Protein AF-A0ABD5JP19-F1 (afdb_monomer_lite)

Foldseek 3Di:
DQLVVQVVVLCVVQFQFKWKKKWQAAPVCLVVLLVVVPPLQPQKDFQEGQARGITMIMGGPRSLVVSQVVSVVVVIHMGIDPGRGGWLGPSLVVRLVVQLVSQPPDQWDFDPDWDQAQLVLETDGRSPCGSVVSSSSRHHHRNNHSVVVRCVVVPDDDDDDDD

Sequence (163 aa):
ARIVALRAHALRRLAGHGAMASLTINHHQAKEFLTDLGQPAEEVGIAAVNGPGSVVVTGPPKQIAHAVAACEQTGHRARLIDVDYASHSAQVDQIAQELREVLSGIEPVQAEVAFYSTVTGTRMDTSGLDTDYWVTNLREQVRFADALQALLADGHRVFIETS

Secondary structure (DSSP, 8-state):
-HHHHHHHHHHTTTTTS-EEEEESS-HHHHHHHHHHH-GGGTT-EEEEEEETTEEEEEE-HHHHHHHHHHHHHTT--EEE-S-SS--SSGGGHHHHHHHHHHTTT------SS-EEETTTTEEE-GGG-SHHHHHHHHHS-B-HHHHHHHHHHTT--------

Radius of gyration: 16.81 Å; chains: 1; bounding box: 45×28×43 Å

Structure (mmCIF, N/CA/C/O backbone):
data_AF-A0ABD5JP19-F1
#
_entry.id   AF-A0ABD5JP19-F1
#
loop_
_atom_site.group_PDB
_atom_site.id
_atom_site.type_symbol
_atom_site.label_atom_id
_atom_site.label_alt_id
_atom_site.label_comp_id
_atom_site.label_asym_id
_atom_site.label_entity_id
_atom_site.label_seq_id
_atom_site.pdbx_PDB_ins_code
_atom_site.Cartn_x
_atom_site.Cartn_y
_atom_site.Cartn_z
_atom_site.occupancy
_atom_site.B_iso_or_equiv
_atom_site.auth_seq_id
_atom_site.auth_comp_id
_atom_site.auth_asym_id
_atom_site.auth_atom_id
_atom_site.pdbx_PDB_model_num
ATOM 1 N N . ALA A 1 1 ? 13.110 -14.206 -7.586 1.00 84.31 1 ALA A N 1
ATOM 2 C CA . ALA A 1 1 ? 13.077 -14.646 -6.170 1.00 84.31 1 ALA A CA 1
ATOM 3 C C . ALA A 1 1 ? 13.798 -13.697 -5.196 1.00 84.31 1 ALA A C 1
ATOM 5 O O . ALA A 1 1 ? 13.309 -13.540 -4.086 1.00 84.31 1 ALA A O 1
ATOM 6 N N . ARG A 1 2 ? 14.917 -13.044 -5.568 1.00 94.25 2 ARG A N 1
ATOM 7 C CA . ARG A 1 2 ? 15.705 -12.186 -4.651 1.00 94.25 2 ARG A CA 1
ATOM 8 C C . ARG A 1 2 ? 14.886 -11.094 -3.943 1.00 94.25 2 ARG A C 1
ATOM 10 O O . ARG A 1 2 ? 14.894 -11.051 -2.720 1.00 94.25 2 ARG A O 1
ATOM 17 N N . ILE A 1 3 ? 14.143 -10.276 -4.699 1.00 96.69 3 ILE A N 1
ATOM 18 C CA . ILE A 1 3 ? 13.336 -9.164 -4.155 1.00 96.69 3 ILE A CA 1
ATOM 19 C C . ILE A 1 3 ? 12.345 -9.654 -3.096 1.00 96.69 3 ILE A C 1
ATOM 21 O O . ILE A 1 3 ? 12.361 -9.170 -1.970 1.00 96.69 3 ILE A O 1
ATOM 25 N N . VAL A 1 4 ? 11.513 -10.645 -3.437 1.00 96.88 4 VAL A N 1
ATOM 26 C CA . VAL A 1 4 ? 10.488 -11.165 -2.518 1.00 96.88 4 VAL A CA 1
ATOM 27 C C . VAL A 1 4 ? 11.100 -11.772 -1.253 1.00 96.88 4 VAL A C 1
ATOM 29 O O . VAL A 1 4 ? 10.613 -11.501 -0.159 1.00 96.88 4 VAL A O 1
ATOM 32 N N . ALA A 1 5 ? 12.198 -12.525 -1.375 1.00 97.38 5 ALA A N 1
ATOM 33 C CA . ALA A 1 5 ? 12.849 -13.160 -0.231 1.00 97.38 5 ALA A CA 1
ATOM 34 C C . ALA A 1 5 ? 13.466 -12.132 0.732 1.00 97.38 5 ALA A C 1
ATOM 36 O O . ALA A 1 5 ? 13.240 -12.207 1.940 1.00 97.38 5 ALA A O 1
ATOM 37 N N . LEU A 1 6 ? 14.209 -11.154 0.205 1.00 97.25 6 LEU A N 1
ATOM 38 C CA . LEU A 1 6 ? 14.868 -10.133 1.023 1.00 97.25 6 LEU A CA 1
ATOM 39 C C . LEU A 1 6 ? 13.864 -9.146 1.628 1.00 97.25 6 LEU A C 1
ATOM 41 O O . LEU A 1 6 ? 13.987 -8.798 2.800 1.00 97.25 6 LEU A O 1
ATOM 45 N N . ARG A 1 7 ? 12.814 -8.778 0.882 1.00 96.75 7 ARG A N 1
ATOM 46 C CA . ARG A 1 7 ? 11.697 -7.979 1.406 1.00 96.75 7 ARG A CA 1
ATOM 47 C C . ARG A 1 7 ? 11.008 -8.679 2.576 1.00 96.75 7 ARG A C 1
ATOM 49 O O . ARG A 1 7 ? 10.806 -8.064 3.617 1.00 96.75 7 ARG A O 1
ATOM 56 N N . ALA A 1 8 ? 10.664 -9.959 2.420 1.00 95.06 8 ALA A N 1
ATOM 57 C CA . ALA A 1 8 ? 10.030 -10.735 3.483 1.00 95.06 8 ALA A CA 1
ATOM 58 C C . ALA A 1 8 ? 10.937 -10.884 4.715 1.00 95.06 8 ALA A C 1
ATOM 60 O O . ALA A 1 8 ? 10.446 -10.893 5.840 1.00 95.06 8 ALA A O 1
ATOM 61 N N . HIS A 1 9 ? 12.255 -10.982 4.517 1.00 96.56 9 HIS A N 1
ATOM 62 C CA . HIS A 1 9 ? 13.215 -11.016 5.616 1.00 96.56 9 HIS A CA 1
ATOM 63 C C . HIS A 1 9 ? 13.246 -9.694 6.395 1.00 96.56 9 HIS A C 1
ATOM 65 O O . HIS A 1 9 ? 13.053 -9.716 7.609 1.00 96.56 9 HIS A O 1
ATOM 71 N N . ALA A 1 10 ? 13.402 -8.558 5.707 1.00 95.69 10 ALA A N 1
ATOM 72 C CA . ALA A 1 10 ? 13.450 -7.235 6.335 1.00 95.69 10 ALA A CA 1
ATOM 73 C C . ALA A 1 10 ? 12.149 -6.895 7.088 1.00 95.69 10 ALA A C 1
ATOM 75 O O . ALA A 1 10 ? 12.187 -6.351 8.192 1.00 95.69 10 ALA A O 1
ATOM 76 N N . LEU A 1 11 ? 10.989 -7.290 6.543 1.00 95.75 11 LEU A N 1
ATOM 77 C CA . LEU A 1 11 ? 9.679 -7.092 7.179 1.00 95.75 11 LEU A CA 1
ATOM 78 C C . LEU A 1 11 ? 9.567 -7.721 8.573 1.00 95.75 11 LEU A C 1
ATOM 80 O O . LEU A 1 11 ? 8.816 -7.213 9.402 1.00 95.75 11 LEU A O 1
ATOM 84 N N . ARG A 1 12 ? 10.349 -8.765 8.883 1.00 95.12 12 ARG A N 1
ATOM 85 C CA . ARG A 1 12 ? 10.360 -9.380 10.222 1.00 95.12 12 ARG A CA 1
ATOM 86 C C . ARG A 1 12 ? 10.761 -8.404 11.324 1.00 95.12 12 ARG A C 1
ATOM 88 O O . ARG A 1 12 ? 10.385 -8.615 12.468 1.00 95.12 12 ARG A O 1
ATOM 95 N N . ARG A 1 13 ? 11.497 -7.335 11.003 1.00 95.88 13 ARG A N 1
ATOM 96 C CA . ARG A 1 13 ? 11.841 -6.283 11.973 1.00 95.88 13 ARG A CA 1
ATOM 97 C C . ARG A 1 13 ? 10.636 -5.454 12.412 1.00 95.88 13 ARG A C 1
ATOM 99 O O . ARG A 1 13 ? 10.690 -4.847 13.474 1.00 95.88 13 ARG A O 1
ATOM 106 N N . LEU A 1 14 ? 9.581 -5.421 11.599 1.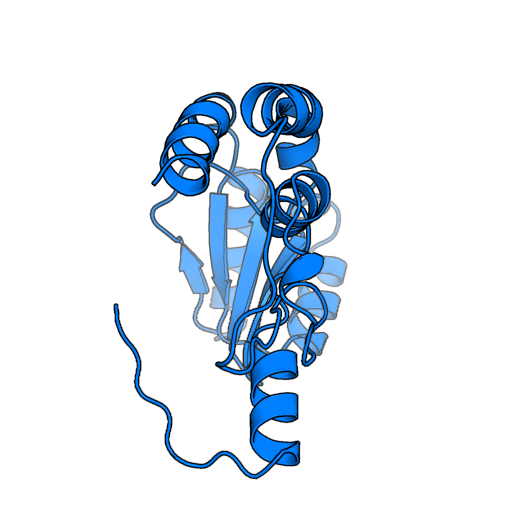00 95.56 14 LEU A N 1
ATOM 107 C CA . LEU A 1 14 ? 8.346 -4.686 11.878 1.00 95.56 14 LEU A CA 1
ATOM 108 C C . LEU A 1 14 ? 7.278 -5.563 12.548 1.00 95.56 14 LEU A C 1
ATOM 110 O O . LEU A 1 14 ? 6.279 -5.040 13.041 1.00 95.56 14 LEU A O 1
ATOM 114 N N . ALA A 1 15 ? 7.489 -6.882 12.571 1.00 94.56 15 ALA A N 1
ATOM 115 C CA . ALA A 1 15 ? 6.566 -7.859 13.134 1.00 94.56 15 ALA A CA 1
ATOM 116 C C . ALA A 1 15 ? 6.201 -7.522 14.589 1.00 94.56 15 ALA A C 1
ATOM 118 O O . ALA A 1 15 ? 7.053 -7.125 15.388 1.00 94.56 15 ALA A O 1
ATOM 119 N N . GLY A 1 16 ? 4.921 -7.654 14.921 1.00 94.38 16 GLY A N 1
ATOM 120 C CA . GLY A 1 16 ? 4.330 -7.332 16.218 1.00 94.38 16 GLY A CA 1
ATOM 121 C C . GLY A 1 16 ? 4.058 -5.846 16.473 1.00 94.38 16 GLY A C 1
ATOM 122 O O . GLY A 1 16 ? 3.452 -5.520 17.493 1.00 94.38 16 GLY A O 1
ATOM 123 N N . HIS A 1 17 ? 4.468 -4.940 15.580 1.00 96.06 17 HIS A N 1
ATOM 124 C CA . HIS A 1 17 ? 4.366 -3.493 15.809 1.00 96.06 17 HIS A CA 1
ATOM 125 C C . HIS A 1 17 ? 3.316 -2.808 14.931 1.00 96.06 17 HIS A C 1
ATOM 127 O O . HIS A 1 17 ? 3.098 -1.605 15.072 1.00 96.06 17 HIS A O 1
ATOM 133 N N . GLY A 1 18 ? 2.675 -3.526 14.010 1.00 97.62 18 GLY A N 1
ATOM 134 C CA . GLY A 1 18 ? 1.692 -2.964 13.089 1.00 97.62 18 GLY A CA 1
ATOM 135 C C . GLY A 1 18 ? 0.505 -3.891 12.870 1.00 97.62 18 GLY A C 1
ATOM 136 O O . GLY A 1 18 ? 0.539 -5.067 13.220 1.00 97.62 18 GLY A O 1
ATOM 137 N N . ALA A 1 19 ? -0.562 -3.344 12.308 1.00 98.44 19 ALA A N 1
ATOM 138 C CA . ALA A 1 19 ? -1.716 -4.109 11.867 1.00 98.44 19 ALA A CA 1
ATOM 139 C C . ALA A 1 19 ? -2.305 -3.487 10.602 1.00 98.44 19 ALA A C 1
ATOM 141 O O . ALA A 1 19 ? -2.067 -2.317 10.285 1.00 98.44 19 ALA A O 1
ATOM 142 N N . MET A 1 20 ? -3.120 -4.272 9.902 1.00 98.69 20 MET A N 1
ATOM 143 C CA . MET A 1 20 ? -3.865 -3.816 8.736 1.00 98.69 20 MET A CA 1
ATOM 144 C C . MET A 1 20 ? -5.304 -4.325 8.792 1.00 98.69 20 MET A C 1
ATOM 146 O O . MET A 1 20 ? -5.576 -5.405 9.323 1.00 98.69 20 MET A O 1
ATOM 150 N N . ALA A 1 21 ? -6.237 -3.564 8.225 1.00 98.75 21 ALA A N 1
ATOM 151 C CA . ALA A 1 21 ? -7.639 -3.960 8.140 1.00 98.75 21 ALA A CA 1
ATOM 152 C C . ALA A 1 21 ? -8.263 -3.558 6.805 1.00 98.75 21 ALA A C 1
ATOM 154 O O . ALA A 1 21 ? -7.991 -2.482 6.283 1.00 98.75 21 ALA A O 1
ATOM 155 N N . SER A 1 22 ? -9.136 -4.403 6.266 1.00 98.56 22 SER A N 1
ATOM 156 C CA . SER A 1 22 ? -9.990 -4.061 5.130 1.00 98.56 22 SER A CA 1
ATOM 157 C C . SER A 1 22 ? -11.279 -3.410 5.625 1.00 98.56 22 SER A C 1
ATOM 159 O O . SER A 1 22 ? -11.923 -3.950 6.526 1.00 98.56 22 SER A O 1
ATOM 161 N N . LEU A 1 23 ? -11.663 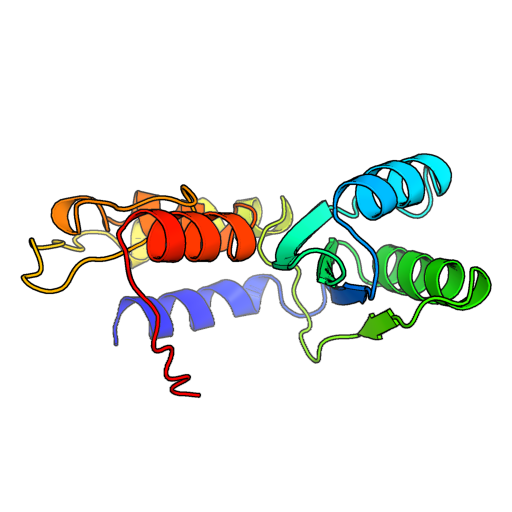-2.281 5.023 1.00 98.56 23 LEU A N 1
ATOM 162 C CA . LEU A 1 23 ? -12.918 -1.576 5.288 1.00 98.56 23 LEU A CA 1
ATOM 163 C C . LEU A 1 23 ? -13.771 -1.530 4.014 1.00 98.56 23 LEU A C 1
ATOM 165 O O . LEU A 1 23 ? -13.276 -1.210 2.929 1.00 98.56 23 LEU A O 1
ATOM 169 N N . THR A 1 24 ? -15.066 -1.814 4.154 1.00 98.06 24 THR A N 1
ATOM 170 C CA . THR A 1 24 ? -16.040 -1.791 3.047 1.00 98.06 24 THR A CA 1
ATOM 171 C C . THR A 1 24 ? -16.671 -0.403 2.916 1.00 98.06 24 THR A C 1
ATOM 173 O O . THR A 1 24 ? -17.868 -0.213 3.145 1.00 98.06 24 THR A O 1
ATOM 176 N N . ILE A 1 25 ? -15.825 0.576 2.601 1.00 97.75 25 ILE A N 1
ATOM 177 C CA . ILE A 1 25 ? -16.165 1.984 2.365 1.00 97.75 25 ILE A CA 1
ATOM 178 C C . ILE A 1 25 ? -15.316 2.524 1.214 1.00 97.75 25 ILE A C 1
ATOM 180 O O . ILE A 1 25 ? -14.296 1.935 0.846 1.00 97.75 25 ILE A O 1
ATOM 184 N N . ASN A 1 26 ? -15.737 3.639 0.619 1.00 96.88 26 ASN A N 1
ATOM 185 C CA . ASN A 1 26 ? -14.970 4.270 -0.452 1.00 96.88 26 ASN A CA 1
ATOM 186 C C . ASN A 1 26 ? -13.784 5.097 0.088 1.00 96.88 26 ASN A C 1
ATOM 188 O O . ASN A 1 26 ? -13.709 5.406 1.275 1.00 96.88 26 ASN A O 1
ATOM 192 N N . HIS A 1 27 ? -12.852 5.477 -0.792 1.00 97.00 27 HIS A N 1
ATOM 193 C CA . HIS A 1 27 ? -11.641 6.224 -0.420 1.00 97.00 27 HIS A CA 1
ATOM 194 C C . HIS A 1 27 ? -11.930 7.591 0.230 1.00 97.00 27 HIS A C 1
ATOM 196 O O . HIS A 1 27 ? -11.244 7.967 1.178 1.00 97.00 27 HIS A O 1
ATOM 202 N N . HIS A 1 28 ? -12.932 8.330 -0.251 1.00 97.06 28 HIS A N 1
ATOM 203 C CA . HIS A 1 28 ? -13.300 9.627 0.323 1.00 97.06 28 HIS A CA 1
ATOM 204 C C . HIS A 1 28 ? -13.872 9.462 1.730 1.00 97.06 28 HIS A C 1
ATOM 206 O O . HIS A 1 28 ? -13.364 10.061 2.673 1.00 97.06 28 HIS A O 1
ATOM 212 N N . GLN A 1 29 ? -14.843 8.558 1.874 1.00 96.88 29 GLN A N 1
ATOM 213 C CA . GLN A 1 29 ? -15.434 8.196 3.159 1.00 96.88 29 GLN A CA 1
ATOM 214 C C . GLN A 1 29 ? -14.374 7.730 4.153 1.00 96.88 29 GLN A C 1
ATOM 216 O O . GLN A 1 29 ? -14.423 8.121 5.306 1.00 96.88 29 GLN A O 1
ATOM 221 N N . ALA A 1 30 ? -13.393 6.932 3.718 1.00 97.56 30 ALA A N 1
ATOM 222 C CA . ALA A 1 30 ? -12.305 6.488 4.582 1.00 97.56 30 ALA A CA 1
ATOM 223 C C . ALA A 1 30 ? -11.453 7.655 5.101 1.00 97.56 30 ALA A C 1
ATOM 225 O O . ALA A 1 30 ? -11.077 7.655 6.267 1.00 97.56 30 ALA A O 1
ATOM 226 N N . LYS A 1 31 ? -11.163 8.659 4.265 1.00 97.31 31 LYS A N 1
ATOM 227 C CA . LYS A 1 31 ? -10.415 9.852 4.691 1.00 97.31 31 LYS A CA 1
ATOM 228 C C . LYS A 1 31 ? -11.186 10.679 5.713 1.00 97.31 31 LYS A C 1
ATOM 230 O O . LYS A 1 31 ? -10.609 11.067 6.725 1.00 97.31 31 LYS A O 1
ATOM 235 N N . GLU A 1 32 ? -12.464 10.935 5.449 1.00 97.38 32 GLU A N 1
ATOM 236 C CA . GLU A 1 32 ? -13.342 11.663 6.374 1.00 97.38 32 GLU A CA 1
ATOM 237 C C . GLU A 1 32 ? -13.471 10.904 7.693 1.00 97.38 32 GLU A C 1
ATOM 239 O O . GLU A 1 32 ? -13.154 11.441 8.745 1.00 97.38 32 GLU A O 1
ATOM 244 N N . PHE A 1 33 ? -13.785 9.612 7.618 1.00 96.69 33 PHE A N 1
ATOM 245 C CA . PHE A 1 33 ? -13.901 8.724 8.767 1.00 96.69 33 PHE A CA 1
ATOM 246 C C . PHE A 1 33 ? -12.647 8.728 9.651 1.00 96.69 33 PHE A C 1
ATOM 248 O O . PHE A 1 33 ? -12.752 8.918 10.858 1.00 96.69 33 PHE A O 1
ATOM 255 N N . LEU A 1 34 ? -11.453 8.554 9.070 1.00 97.06 34 LEU A N 1
ATOM 256 C CA . LEU A 1 34 ? -10.201 8.578 9.837 1.00 97.06 34 LEU A CA 1
ATOM 257 C C . LEU A 1 34 ? -9.924 9.958 10.450 1.00 97.06 34 LEU A C 1
ATOM 259 O O . LEU A 1 34 ? -9.397 10.037 11.557 1.00 97.06 34 LEU A O 1
ATOM 263 N N . THR A 1 35 ? -10.313 11.036 9.765 1.00 96.75 35 THR A N 1
ATOM 264 C CA . THR A 1 35 ? -10.207 12.401 10.304 1.00 96.75 35 THR A CA 1
ATOM 265 C C . THR A 1 35 ? -11.140 12.592 11.502 1.00 96.75 35 THR A C 1
ATOM 267 O O . THR A 1 35 ? -10.715 13.120 12.528 1.00 96.75 35 THR A O 1
ATOM 270 N N . ASP A 1 36 ? -12.380 12.112 11.401 1.00 96.94 36 ASP A N 1
ATOM 271 C CA . ASP A 1 36 ? -13.407 12.221 12.442 1.00 96.94 36 ASP A CA 1
ATOM 272 C C . ASP A 1 36 ? -13.073 11.402 13.696 1.00 96.94 36 ASP A C 1
ATOM 274 O O . ASP A 1 36 ? -13.418 11.803 14.810 1.00 96.94 36 ASP A O 1
ATOM 278 N N . LEU A 1 37 ? -12.364 10.277 13.544 1.00 96.19 37 LEU A N 1
ATOM 279 C CA . LEU A 1 37 ? -11.856 9.505 14.682 1.00 96.19 37 LEU A CA 1
ATOM 280 C C . LEU A 1 37 ? -10.814 10.276 15.501 1.00 96.19 37 LEU A C 1
ATOM 282 O O . LEU A 1 37 ? -10.684 10.024 16.697 1.00 96.19 37 LEU A O 1
ATOM 286 N N . GLY A 1 38 ? -10.086 11.210 14.886 1.00 95.19 38 GLY A N 1
ATOM 287 C CA . GLY A 1 38 ? -9.098 12.052 15.554 1.00 95.19 38 GLY A CA 1
ATOM 288 C C . GLY A 1 38 ? -7.928 11.266 16.159 1.00 95.19 38 GLY A C 1
ATOM 289 O O . GLY A 1 38 ? -7.424 10.312 15.575 1.00 95.19 38 GLY A O 1
ATOM 290 N N . GLN A 1 39 ? -7.485 11.686 17.349 1.00 94.62 39 GLN A N 1
ATOM 291 C CA . GLN A 1 39 ? -6.311 11.142 18.057 1.00 94.62 39 GLN A CA 1
ATOM 292 C C . GLN A 1 39 ? -6.278 9.596 18.159 1.00 94.62 39 GLN A C 1
ATOM 294 O O . GLN A 1 39 ? -5.230 9.011 17.901 1.00 94.62 39 GLN A O 1
ATOM 299 N N . PRO A 1 40 ? -7.391 8.894 18.462 1.00 93.75 40 PRO A N 1
ATOM 300 C CA . PRO A 1 40 ? -7.456 7.429 18.420 1.00 93.75 40 PRO A CA 1
ATOM 301 C C . PRO A 1 40 ? -7.041 6.737 17.109 1.00 93.75 40 PRO A C 1
ATOM 303 O O . PRO A 1 40 ? -6.803 5.528 17.137 1.00 93.75 40 PRO A O 1
ATOM 306 N N . ALA A 1 41 ? -6.988 7.454 15.983 1.00 93.62 41 ALA A N 1
ATOM 307 C CA . ALA A 1 41 ? -6.612 6.933 14.668 1.00 93.62 41 ALA A CA 1
ATOM 308 C C . ALA A 1 41 ? -5.582 7.818 13.935 1.00 93.62 41 ALA A C 1
ATOM 310 O O . ALA A 1 41 ? -5.456 7.731 12.715 1.00 93.62 41 ALA A O 1
ATOM 311 N N . GLU A 1 42 ? -4.842 8.666 14.656 1.00 94.94 42 GLU A N 1
ATOM 312 C CA . GLU A 1 42 ? -3.942 9.665 14.060 1.00 94.94 42 GLU A CA 1
ATOM 313 C C . GLU A 1 42 ? -2.803 9.073 13.210 1.00 94.94 42 GLU A C 1
ATOM 315 O O . GLU A 1 42 ? -2.341 9.706 12.263 1.00 94.94 42 GLU A O 1
ATOM 320 N N . GLU A 1 43 ? -2.360 7.854 13.526 1.00 95.88 43 GLU A N 1
ATOM 321 C CA . GLU A 1 43 ? -1.301 7.138 12.805 1.00 95.88 43 GLU A CA 1
ATOM 322 C C . GLU A 1 43 ? -1.865 6.141 11.780 1.00 95.88 43 GLU A C 1
ATOM 324 O O . GLU A 1 43 ? -1.112 5.397 11.146 1.00 95.88 43 GLU A O 1
ATOM 329 N N . VAL A 1 44 ? -3.191 6.085 11.616 1.00 98.06 44 VAL A N 1
ATOM 330 C CA . VAL A 1 44 ? -3.833 5.191 10.653 1.00 98.06 44 VAL A CA 1
ATOM 331 C C . VAL A 1 44 ? -3.802 5.824 9.265 1.00 98.06 44 VAL A C 1
ATOM 333 O O . VAL A 1 44 ? -4.411 6.858 9.002 1.00 98.06 44 VAL A O 1
ATOM 336 N N . GLY A 1 45 ? -3.111 5.159 8.344 1.00 97.94 45 GLY A N 1
ATOM 337 C CA . GLY A 1 45 ? -3.073 5.509 6.929 1.00 97.94 45 GLY A CA 1
ATOM 338 C C . GLY A 1 45 ? -3.936 4.585 6.073 1.00 97.94 45 GLY A C 1
ATOM 339 O O . GLY A 1 45 ? -4.324 3.491 6.487 1.00 97.94 45 GLY A O 1
ATOM 340 N N . ILE A 1 46 ? -4.194 4.996 4.831 1.00 98.50 46 ILE A N 1
ATOM 341 C CA . ILE A 1 46 ? -4.816 4.139 3.814 1.00 98.50 46 ILE A CA 1
ATOM 342 C C . ILE A 1 46 ? -3.707 3.442 3.023 1.00 98.50 46 ILE A C 1
ATOM 344 O O . ILE A 1 46 ? -3.046 4.064 2.191 1.00 98.50 46 ILE A O 1
ATOM 348 N N . ALA A 1 47 ? -3.549 2.142 3.258 1.00 98.62 47 ALA A N 1
ATOM 349 C CA . ALA A 1 47 ? -2.563 1.284 2.612 1.00 98.62 47 ALA A CA 1
ATOM 350 C C . ALA A 1 47 ? -2.893 0.977 1.154 1.00 98.62 47 ALA A C 1
ATOM 352 O O . ALA A 1 47 ? -1.994 0.870 0.326 1.00 98.62 47 ALA A O 1
ATOM 353 N N . ALA A 1 48 ? -4.175 0.788 0.841 1.00 98.69 48 ALA A N 1
ATOM 354 C CA . ALA A 1 48 ? -4.613 0.401 -0.492 1.00 98.69 48 ALA A CA 1
ATOM 355 C C . ALA A 1 48 ? -6.017 0.917 -0.798 1.00 98.69 48 ALA A C 1
ATOM 357 O O . ALA A 1 48 ? -6.903 0.894 0.060 1.00 98.69 48 ALA A O 1
ATOM 358 N N . VAL A 1 49 ? -6.228 1.310 -2.052 1.00 98.38 49 VAL A N 1
ATOM 359 C CA . VAL A 1 49 ? -7.551 1.572 -2.624 1.00 98.38 49 VAL A CA 1
ATOM 360 C C . VAL A 1 49 ? -7.804 0.509 -3.690 1.00 98.38 49 VAL A C 1
ATOM 362 O O . VAL A 1 49 ? -7.319 0.611 -4.817 1.00 98.38 49 VAL A O 1
ATOM 365 N N . ASN A 1 50 ? -8.545 -0.536 -3.314 1.00 97.38 50 ASN A N 1
ATOM 366 C CA . ASN A 1 50 ? -8.792 -1.708 -4.164 1.00 97.38 50 ASN A CA 1
ATOM 367 C C . ASN A 1 50 ? -10.011 -1.528 -5.076 1.00 97.38 50 ASN A C 1
ATOM 369 O O . ASN A 1 50 ? -10.159 -2.232 -6.070 1.00 97.38 50 ASN A O 1
ATOM 373 N N . GLY A 1 51 ? -10.893 -0.584 -4.758 1.00 94.69 51 GLY A N 1
ATOM 374 C CA . GLY A 1 51 ? -12.065 -0.302 -5.574 1.00 94.69 51 GLY A CA 1
ATOM 375 C C . GLY A 1 51 ? -12.970 0.763 -4.961 1.00 94.69 51 GLY A C 1
ATOM 376 O O . GLY A 1 51 ? -12.666 1.301 -3.895 1.00 94.69 51 GLY A O 1
ATOM 377 N N . PRO A 1 52 ? -14.118 1.047 -5.601 1.00 93.62 52 PRO A N 1
ATOM 378 C CA . PRO A 1 52 ? -15.026 2.119 -5.195 1.00 93.62 52 PRO A CA 1
ATOM 379 C C . PRO A 1 52 ? -15.678 1.915 -3.821 1.00 93.62 52 PRO A C 1
ATOM 381 O O . PRO A 1 52 ? -16.255 2.855 -3.300 1.00 93.62 52 PRO A O 1
ATOM 384 N N . GLY A 1 53 ? -15.597 0.724 -3.224 1.00 96.31 53 GLY A N 1
ATOM 385 C CA . GLY A 1 53 ? -16.125 0.435 -1.886 1.00 96.31 53 GLY A CA 1
ATOM 386 C C . GLY A 1 53 ? -15.202 -0.451 -1.055 1.00 96.31 53 GLY A C 1
ATOM 387 O O . GLY A 1 53 ? -15.683 -1.176 -0.191 1.00 96.31 53 GLY A O 1
ATOM 388 N N . SER A 1 54 ? -13.903 -0.468 -1.368 1.00 97.50 54 SER A N 1
ATOM 389 C CA . SER A 1 54 ? -12.934 -1.324 -0.685 1.00 97.50 54 SER A CA 1
ATOM 390 C C . SER A 1 54 ? -11.606 -0.606 -0.508 1.00 97.50 54 SER A C 1
ATOM 392 O O . SER A 1 54 ? -10.872 -0.384 -1.477 1.00 97.50 54 SER A O 1
ATOM 394 N N . VAL A 1 55 ? -11.255 -0.347 0.747 1.00 98.62 55 VAL A N 1
ATOM 395 C CA . VAL A 1 55 ? -9.944 0.172 1.144 1.00 98.62 55 VAL A CA 1
ATOM 396 C C . VAL A 1 55 ? -9.277 -0.758 2.152 1.00 98.62 55 VAL A C 1
ATOM 398 O O . VAL A 1 55 ? -9.935 -1.568 2.809 1.00 98.62 55 VAL A O 1
ATOM 401 N N . VAL A 1 56 ? -7.961 -0.631 2.279 1.00 98.75 56 VAL A N 1
ATOM 402 C CA . VAL A 1 56 ? -7.189 -1.217 3.376 1.00 98.75 56 VAL A CA 1
ATOM 403 C C . VAL A 1 56 ? -6.555 -0.086 4.167 1.00 98.75 56 VAL A C 1
ATOM 405 O O . VAL A 1 56 ? -5.942 0.804 3.580 1.00 98.75 56 VAL A O 1
ATOM 408 N N . VAL A 1 57 ? -6.687 -0.132 5.488 1.00 98.75 57 VAL A N 1
ATOM 409 C CA . VAL A 1 57 ? -6.016 0.766 6.431 1.00 98.75 57 VAL A CA 1
ATOM 410 C C . VAL A 1 57 ? -4.841 0.061 7.106 1.00 98.75 57 VAL A C 1
ATOM 412 O O . VAL A 1 57 ? -4.833 -1.165 7.218 1.00 98.75 57 VAL A O 1
ATOM 415 N N . THR A 1 58 ? -3.842 0.830 7.528 1.00 98.75 58 THR A N 1
ATOM 416 C CA . THR A 1 58 ? -2.568 0.357 8.095 1.00 98.75 58 THR A CA 1
ATOM 417 C C . THR A 1 58 ? -2.098 1.303 9.194 1.00 98.75 58 THR A C 1
ATOM 419 O O . THR A 1 58 ? -2.326 2.508 9.097 1.00 98.75 58 THR A O 1
ATOM 422 N N . GLY A 1 59 ? -1.493 0.776 10.256 1.00 98.31 59 GLY A N 1
ATOM 423 C CA . GLY A 1 59 ? -1.028 1.587 11.382 1.00 98.31 59 GLY A CA 1
ATOM 424 C C . GLY A 1 59 ? -0.806 0.778 12.662 1.00 98.31 59 GLY A C 1
ATOM 425 O O . GLY A 1 59 ? -0.739 -0.456 12.614 1.00 98.31 59 GLY A O 1
ATOM 426 N N . PRO A 1 60 ? -0.699 1.448 13.824 1.00 97.69 60 PRO A N 1
ATOM 427 C CA . PRO A 1 60 ? -0.513 0.781 15.108 1.00 97.69 60 PRO A CA 1
ATOM 428 C C . PRO A 1 60 ? -1.687 -0.151 15.460 1.00 97.69 60 PRO A C 1
ATOM 430 O O . PRO A 1 60 ? -2.846 0.231 15.267 1.00 97.69 60 PRO A O 1
ATOM 433 N N . PRO A 1 61 ? -1.442 -1.331 16.070 1.00 97.81 61 PRO A N 1
ATOM 434 C CA . PRO A 1 61 ? -2.486 -2.332 16.313 1.00 97.81 61 PRO A CA 1
ATOM 435 C C . PRO A 1 61 ? -3.710 -1.812 17.074 1.00 97.81 61 PRO A C 1
ATOM 437 O O . PRO A 1 61 ? -4.846 -2.118 16.716 1.00 97.81 61 PRO A O 1
ATOM 440 N N . LYS A 1 62 ? -3.494 -0.984 18.105 1.00 97.69 62 LYS A N 1
ATOM 441 C CA . LYS A 1 62 ? -4.586 -0.409 18.907 1.00 97.69 62 LYS A CA 1
ATOM 442 C C . LYS A 1 62 ? -5.449 0.564 18.105 1.00 97.69 62 LYS A C 1
ATOM 444 O O . LYS A 1 62 ? -6.668 0.539 18.246 1.00 97.69 62 LYS A O 1
ATOM 449 N N . GLN A 1 63 ? -4.826 1.389 17.266 1.00 98.19 63 GLN A N 1
ATOM 450 C CA . GLN A 1 63 ? -5.539 2.367 16.447 1.00 98.19 63 GLN A CA 1
ATOM 451 C C . GLN A 1 63 ? -6.307 1.682 15.308 1.00 98.19 63 GLN A C 1
ATOM 453 O O . GLN A 1 63 ? -7.452 2.027 15.036 1.00 98.19 63 GLN A O 1
ATOM 458 N N . ILE A 1 64 ? -5.736 0.629 14.712 1.00 98.56 64 ILE A N 1
ATOM 459 C CA . ILE A 1 64 ? -6.434 -0.200 13.719 1.00 98.56 64 ILE A CA 1
ATOM 460 C C . ILE A 1 64 ? -7.634 -0.914 14.339 1.00 98.56 64 ILE A C 1
ATOM 462 O O . ILE A 1 64 ? -8.719 -0.886 13.764 1.00 98.56 64 ILE A O 1
ATOM 466 N N . ALA A 1 65 ? -7.482 -1.507 15.527 1.00 98.12 65 ALA A N 1
ATOM 467 C CA . ALA A 1 65 ? -8.603 -2.125 16.234 1.00 98.12 65 ALA A CA 1
ATOM 468 C C . ALA A 1 65 ? -9.718 -1.110 16.544 1.00 98.12 65 ALA A C 1
ATOM 470 O O . ALA A 1 65 ? -10.898 -1.425 16.393 1.00 98.12 65 ALA A O 1
ATOM 471 N N . HIS A 1 66 ? -9.351 0.118 16.925 1.00 98.12 66 HIS A N 1
ATOM 472 C CA . HIS A 1 66 ? -10.307 1.202 17.136 1.00 98.12 66 HIS A CA 1
ATOM 473 C C . HIS A 1 66 ? -11.040 1.592 15.843 1.00 98.12 66 HIS A C 1
ATOM 475 O O . HIS A 1 66 ? -12.270 1.639 15.833 1.00 98.12 66 HIS A O 1
ATOM 481 N N . ALA A 1 67 ? -10.309 1.794 14.741 1.00 98.38 67 ALA A N 1
ATOM 482 C CA . ALA A 1 67 ? -10.888 2.116 13.438 1.00 98.38 67 ALA A CA 1
ATOM 483 C C . ALA A 1 67 ? -11.826 1.012 12.923 1.00 98.38 67 ALA A C 1
ATOM 485 O O . ALA A 1 67 ? -12.889 1.312 12.384 1.00 98.38 67 ALA A O 1
ATOM 486 N N . VAL A 1 68 ? -11.479 -0.264 13.129 1.00 98.56 68 VAL A N 1
ATOM 487 C CA . VAL A 1 68 ? -12.346 -1.409 12.803 1.00 98.56 68 VAL A CA 1
ATOM 488 C C . VAL A 1 68 ? -13.652 -1.337 13.593 1.00 98.56 68 VAL A C 1
ATOM 490 O O . VAL A 1 68 ? -14.720 -1.329 12.985 1.00 98.56 68 VAL A O 1
ATOM 493 N N . ALA A 1 69 ? -13.578 -1.213 14.922 1.00 98.19 69 ALA A N 1
ATOM 494 C CA . ALA A 1 69 ? -14.765 -1.181 15.775 1.00 98.19 69 ALA A CA 1
ATOM 495 C C . ALA A 1 69 ? -15.683 0.011 15.456 1.00 98.19 69 ALA A C 1
ATOM 497 O O . ALA A 1 69 ? -16.903 -0.138 15.403 1.00 98.19 69 ALA A O 1
ATOM 498 N N . ALA A 1 70 ? -15.111 1.192 15.212 1.00 97.94 70 ALA A N 1
ATOM 499 C CA . ALA A 1 70 ? -15.886 2.370 14.841 1.00 97.94 70 ALA A CA 1
ATOM 500 C C . ALA A 1 70 ? -16.523 2.229 13.448 1.00 97.94 70 ALA A C 1
ATOM 502 O O . ALA A 1 70 ? -17.674 2.615 13.255 1.00 97.94 70 ALA A O 1
ATOM 503 N N . CYS A 1 71 ? -15.824 1.616 12.487 1.00 98.00 71 CYS A N 1
ATOM 504 C CA . CYS A 1 71 ? -16.382 1.348 11.163 1.00 98.00 71 CYS A CA 1
ATOM 505 C C . CYS A 1 71 ? -17.589 0.393 11.262 1.00 98.00 71 CYS A C 1
ATOM 507 O O . CYS A 1 71 ? -18.647 0.674 10.696 1.00 98.00 71 CYS A O 1
ATOM 509 N N . GLU A 1 72 ? -17.488 -0.666 12.073 1.00 98.00 72 GLU A N 1
ATOM 510 C CA . GLU A 1 72 ? -18.593 -1.603 12.334 1.00 98.00 72 GLU A CA 1
ATOM 511 C C . GLU A 1 72 ? -19.800 -0.927 12.998 1.00 98.00 72 GLU A C 1
ATOM 513 O O . GLU A 1 72 ? -20.942 -1.199 12.624 1.00 98.00 72 GLU A O 1
ATOM 518 N N . GLN A 1 73 ? -19.573 0.015 13.919 1.00 97.62 73 GLN A N 1
ATOM 519 C CA . GLN A 1 73 ? -20.643 0.803 14.547 1.00 97.62 73 GLN A CA 1
ATOM 520 C C . GLN A 1 73 ? -21.407 1.683 13.550 1.00 97.62 73 GLN A C 1
ATOM 522 O O . GLN A 1 73 ? -22.589 1.952 13.756 1.00 97.62 73 GLN A O 1
ATOM 527 N N . THR A 1 74 ? -20.771 2.088 12.447 1.00 95.38 74 THR A N 1
ATOM 528 C CA . THR A 1 74 ? -21.439 2.817 11.354 1.00 95.38 74 THR A CA 1
ATOM 529 C C . THR A 1 74 ? -22.183 1.902 10.374 1.00 95.38 74 THR A C 1
ATOM 531 O O . THR A 1 74 ? -22.742 2.377 9.389 1.00 95.38 74 THR A O 1
ATOM 534 N N . GLY A 1 75 ? -22.227 0.589 10.635 1.00 96.94 75 GLY A N 1
ATOM 535 C CA . GLY A 1 75 ? -22.926 -0.396 9.804 1.00 96.94 75 GLY A CA 1
ATOM 536 C C . GLY A 1 75 ? -22.111 -0.912 8.615 1.00 96.94 75 GLY A C 1
ATOM 537 O O . GLY A 1 75 ? -22.628 -1.686 7.809 1.00 96.94 75 GLY A O 1
ATOM 538 N N . HIS A 1 76 ? -20.842 -0.517 8.499 1.00 97.81 76 HIS A N 1
ATOM 539 C CA . HIS A 1 76 ? -19.940 -0.982 7.450 1.00 97.81 76 HIS A CA 1
ATOM 540 C C . HIS A 1 76 ? -19.133 -2.198 7.907 1.00 97.81 76 HIS A C 1
ATOM 542 O O . HIS A 1 76 ? -18.735 -2.317 9.061 1.00 97.81 76 HIS A O 1
ATOM 548 N N . ARG A 1 77 ? -18.849 -3.120 6.983 1.00 97.56 77 ARG A N 1
ATOM 549 C CA . ARG A 1 77 ? -18.009 -4.283 7.283 1.00 97.56 77 ARG A CA 1
ATOM 550 C C . ARG A 1 77 ? -16.541 -3.866 7.370 1.00 97.56 77 ARG A C 1
ATOM 552 O O . ARG A 1 77 ? -16.006 -3.308 6.409 1.00 97.56 77 ARG A O 1
ATOM 559 N N . ALA A 1 78 ? -15.883 -4.247 8.459 1.00 98.31 78 ALA A N 1
ATOM 560 C CA . ALA A 1 78 ? -14.444 -4.130 8.649 1.00 98.31 78 ALA A CA 1
AT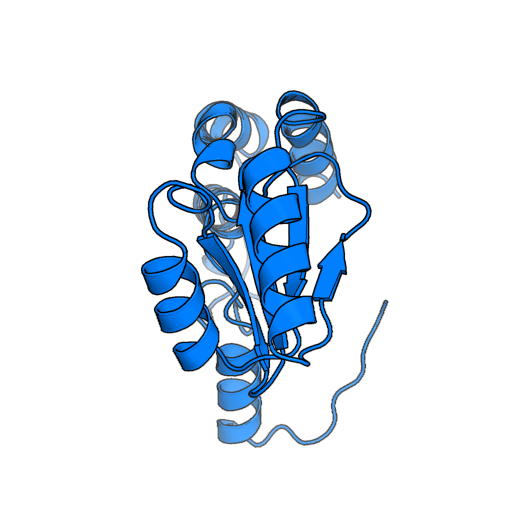OM 561 C C . ALA A 1 78 ? -13.848 -5.494 9.031 1.00 98.31 78 ALA A C 1
ATOM 563 O O . ALA A 1 78 ? -14.518 -6.331 9.631 1.00 98.31 78 ALA A O 1
ATOM 564 N N . ARG A 1 79 ? -12.605 -5.775 8.631 1.00 98.06 79 ARG A N 1
ATOM 565 C CA . ARG A 1 79 ? -11.939 -7.050 8.941 1.00 98.06 79 ARG A CA 1
ATOM 566 C C . ARG A 1 79 ? -10.436 -6.860 9.098 1.00 98.06 79 ARG A C 1
ATOM 568 O O . ARG A 1 79 ? -9.790 -6.361 8.180 1.00 98.06 79 ARG A O 1
ATOM 575 N N . LEU A 1 80 ? -9.879 -7.341 10.209 1.00 98.38 80 LEU A N 1
ATOM 576 C CA . LEU A 1 80 ? -8.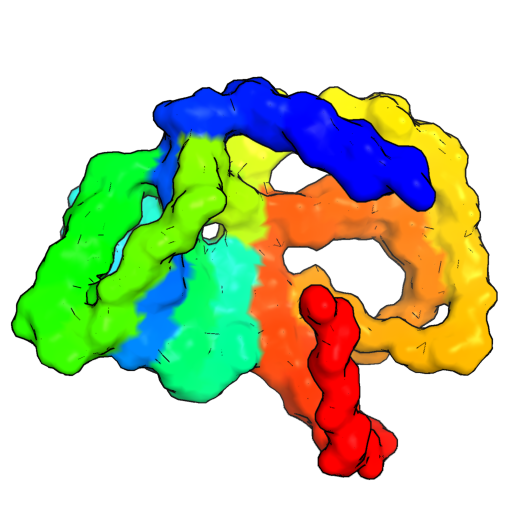430 -7.454 10.384 1.00 98.38 80 LEU A CA 1
ATOM 577 C C . LEU A 1 80 ? -7.824 -8.418 9.356 1.00 98.38 80 LEU A C 1
ATOM 579 O O . LEU A 1 80 ? -8.372 -9.490 9.082 1.00 98.38 80 LEU A O 1
ATOM 583 N N . ILE A 1 81 ? -6.689 -8.023 8.793 1.00 97.94 81 ILE A N 1
ATOM 584 C CA . ILE A 1 81 ? -5.868 -8.855 7.914 1.00 97.94 81 ILE A CA 1
ATOM 585 C C . ILE A 1 81 ? -4.863 -9.599 8.797 1.00 97.94 81 ILE A C 1
ATOM 587 O O . ILE A 1 81 ? -4.334 -9.018 9.741 1.00 97.94 81 ILE A O 1
ATOM 591 N N . ASP A 1 82 ? -4.617 -10.877 8.499 1.00 96.25 82 ASP A N 1
ATOM 592 C CA . ASP A 1 82 ? -3.682 -11.725 9.250 1.00 96.25 82 ASP A CA 1
ATOM 593 C C . ASP A 1 82 ? -2.222 -11.366 8.920 1.00 96.25 82 ASP A C 1
ATOM 595 O O . ASP A 1 82 ? -1.539 -12.045 8.154 1.00 96.25 82 ASP A O 1
ATOM 599 N N . VAL A 1 83 ? -1.793 -10.211 9.431 1.00 94.94 83 VAL A N 1
ATOM 600 C CA . VAL A 1 83 ? -0.439 -9.655 9.363 1.00 94.94 83 VAL A CA 1
ATOM 601 C C . VAL A 1 83 ? -0.147 -8.899 10.657 1.00 94.94 83 VAL A C 1
ATOM 603 O O . VAL A 1 83 ? -1.033 -8.273 11.238 1.00 94.94 83 VAL A O 1
ATOM 606 N N . ASP A 1 84 ? 1.107 -8.926 11.093 1.00 94.88 84 ASP A N 1
ATOM 607 C CA . ASP A 1 84 ? 1.572 -8.301 12.336 1.00 94.88 84 ASP A CA 1
ATOM 608 C C . ASP A 1 84 ? 2.504 -7.099 12.095 1.00 94.88 84 ASP A C 1
ATOM 610 O O . ASP A 1 84 ? 3.223 -6.657 12.991 1.00 94.88 84 ASP A O 1
ATOM 614 N N . TYR A 1 85 ? 2.481 -6.546 10.884 1.00 95.88 85 TYR A N 1
ATOM 615 C CA . TYR A 1 85 ? 3.213 -5.349 10.478 1.00 95.88 85 TYR A CA 1
ATOM 616 C C . TYR A 1 85 ? 2.309 -4.415 9.661 1.00 95.88 85 TYR A C 1
ATOM 618 O O . TYR A 1 85 ? 1.315 -4.837 9.072 1.00 95.88 85 TYR A O 1
ATOM 626 N N . ALA A 1 86 ? 2.667 -3.133 9.609 1.00 96.50 86 ALA A N 1
ATOM 627 C CA . ALA A 1 86 ? 1.940 -2.085 8.900 1.00 96.50 86 ALA A CA 1
ATOM 628 C C . ALA A 1 86 ? 2.709 -1.668 7.634 1.00 96.50 86 ALA A C 1
ATOM 630 O O . ALA A 1 86 ? 3.427 -0.665 7.625 1.00 96.50 86 ALA A O 1
ATOM 631 N N . SER A 1 87 ? 2.581 -2.430 6.540 1.00 96.88 87 SER A N 1
ATOM 632 C CA . SER A 1 87 ? 3.123 -1.995 5.242 1.00 96.88 87 SER A CA 1
ATOM 633 C C . SER A 1 87 ? 2.329 -0.813 4.679 1.00 96.88 87 SER A C 1
ATOM 635 O O . SER A 1 87 ? 1.221 -0.523 5.138 1.00 96.88 87 SER A O 1
ATOM 637 N N . HIS A 1 88 ? 2.897 -0.123 3.684 1.00 98.25 88 HIS A N 1
ATOM 638 C CA . HIS A 1 88 ? 2.300 1.068 3.067 1.00 98.25 88 HIS A CA 1
ATOM 639 C C . HIS A 1 88 ? 2.059 2.202 4.079 1.00 98.25 88 HIS A C 1
ATOM 641 O O . HIS A 1 88 ? 1.056 2.912 4.019 1.00 98.25 88 HIS A O 1
ATOM 647 N N . SER A 1 89 ? 2.962 2.322 5.057 1.00 97.50 89 SER A N 1
ATOM 648 C CA . SER A 1 89 ? 2.896 3.276 6.165 1.00 97.50 89 SER A CA 1
ATOM 649 C C . SER A 1 89 ? 4.292 3.781 6.540 1.00 97.50 89 SER A C 1
ATOM 651 O O . SER A 1 89 ? 5.298 3.179 6.155 1.00 97.50 89 SER A O 1
ATOM 653 N N . ALA A 1 90 ? 4.357 4.833 7.362 1.00 96.06 90 ALA A N 1
ATOM 654 C CA . ALA A 1 90 ? 5.609 5.361 7.913 1.00 96.06 90 ALA A CA 1
ATOM 655 C C . ALA A 1 90 ? 6.433 4.329 8.702 1.00 96.06 90 ALA A C 1
ATOM 657 O O . ALA A 1 90 ? 7.644 4.477 8.833 1.00 96.06 90 ALA A O 1
ATOM 658 N N . GLN A 1 91 ? 5.826 3.233 9.168 1.00 96.38 91 GLN A N 1
ATOM 659 C CA . GLN A 1 91 ? 6.563 2.157 9.833 1.00 96.38 91 GLN A CA 1
ATOM 660 C C . GLN A 1 91 ? 7.641 1.534 8.927 1.00 96.38 91 GLN A C 1
ATOM 662 O O . GLN A 1 91 ? 8.688 1.110 9.414 1.00 96.38 91 GLN A O 1
ATOM 667 N N . VAL A 1 92 ? 7.426 1.528 7.608 1.00 97.75 92 VAL A N 1
ATOM 668 C CA . VAL A 1 92 ? 8.391 1.004 6.629 1.00 97.75 92 VAL A CA 1
ATOM 6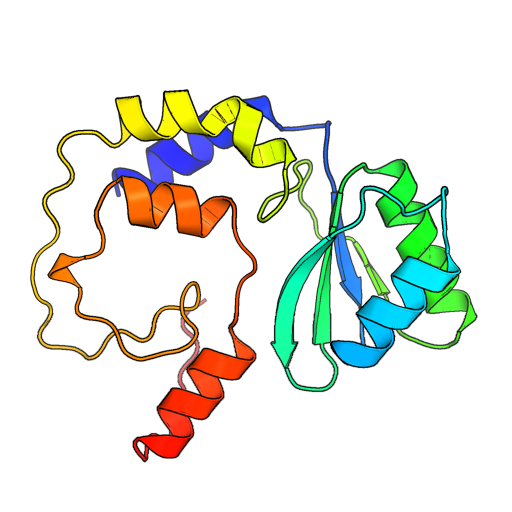69 C C . VAL A 1 92 ? 9.688 1.820 6.603 1.00 97.75 92 VAL A C 1
ATOM 671 O O . VAL A 1 92 ? 10.742 1.273 6.272 1.00 97.75 92 VAL A O 1
ATOM 674 N N . ASP A 1 93 ? 9.662 3.088 7.026 1.00 97.44 93 ASP A N 1
ATOM 675 C CA . ASP A 1 93 ? 10.848 3.953 7.048 1.00 97.44 93 ASP A CA 1
ATOM 676 C C . ASP A 1 93 ? 11.957 3.381 7.956 1.00 97.44 93 ASP A C 1
ATOM 678 O O . ASP A 1 93 ? 13.142 3.577 7.686 1.00 97.44 93 ASP A O 1
ATOM 682 N N . GLN A 1 94 ? 11.596 2.564 8.958 1.00 97.38 94 GLN A N 1
ATOM 683 C CA . GLN A 1 94 ? 12.540 1.879 9.855 1.00 97.38 94 GLN A CA 1
ATOM 684 C C . GLN A 1 94 ? 13.417 0.827 9.156 1.00 97.38 94 GLN A C 1
ATOM 686 O O . GLN A 1 94 ? 14.492 0.493 9.657 1.00 97.38 94 GLN A O 1
ATOM 691 N N . ILE A 1 95 ? 12.963 0.293 8.018 1.00 97.31 95 ILE A N 1
ATOM 692 C CA . ILE A 1 95 ? 13.680 -0.725 7.232 1.00 97.31 95 ILE A CA 1
ATOM 693 C C . ILE A 1 95 ? 14.056 -0.234 5.831 1.00 97.31 95 ILE A C 1
ATOM 695 O O . ILE A 1 95 ? 14.667 -0.978 5.069 1.00 97.31 95 ILE A O 1
ATOM 699 N N . ALA A 1 96 ? 13.721 1.009 5.471 1.00 97.50 96 ALA A N 1
ATOM 700 C CA . ALA A 1 96 ? 13.941 1.531 4.124 1.00 97.50 96 ALA A CA 1
ATOM 701 C C . ALA A 1 96 ? 15.425 1.515 3.725 1.00 97.50 96 ALA A C 1
ATOM 703 O O . ALA A 1 96 ? 15.755 1.143 2.602 1.00 97.50 96 ALA A O 1
ATOM 704 N N . GLN A 1 97 ? 16.326 1.878 4.644 1.00 97.56 97 GLN A N 1
ATOM 705 C CA . GLN A 1 97 ? 17.765 1.870 4.372 1.00 97.56 97 GLN A CA 1
ATOM 706 C C . GLN A 1 97 ? 18.316 0.448 4.189 1.00 97.56 97 GLN A C 1
ATOM 708 O O . GLN A 1 97 ? 19.010 0.189 3.211 1.00 97.56 97 GLN A O 1
ATOM 713 N N . GLU A 1 98 ? 17.939 -0.484 5.069 1.00 96.56 98 GLU A N 1
ATOM 714 C CA . GLU A 1 98 ? 18.306 -1.901 4.940 1.00 96.56 98 GLU A CA 1
ATOM 715 C C . GLU A 1 98 ? 17.818 -2.472 3.604 1.00 96.56 98 GLU A C 1
ATOM 717 O O . GLU A 1 98 ? 18.575 -3.132 2.897 1.00 96.56 98 GLU A O 1
ATOM 722 N N . LEU A 1 99 ? 16.574 -2.170 3.218 1.00 96.88 99 LEU A N 1
ATOM 723 C CA . LEU A 1 99 ? 16.022 -2.599 1.938 1.00 96.88 99 LEU A CA 1
ATOM 724 C C . LEU A 1 99 ? 16.833 -2.069 0.755 1.00 96.88 99 LEU A C 1
ATOM 726 O O . LEU A 1 99 ? 17.117 -2.844 -0.154 1.00 96.88 99 LEU A O 1
ATOM 730 N N . ARG A 1 100 ? 17.246 -0.794 0.766 1.00 97.56 100 ARG A N 1
ATOM 731 C CA . ARG A 1 100 ? 18.106 -0.244 -0.297 1.00 97.56 100 ARG A CA 1
ATOM 732 C C . ARG A 1 100 ? 19.430 -0.991 -0.403 1.00 97.56 100 ARG A C 1
ATOM 734 O O . ARG A 1 100 ? 19.876 -1.297 -1.505 1.00 97.56 100 ARG A O 1
ATOM 741 N N . GLU A 1 101 ? 20.038 -1.320 0.730 1.00 97.25 101 GLU A N 1
ATOM 742 C CA . GLU A 1 101 ? 21.318 -2.027 0.776 1.00 97.25 101 GLU A CA 1
ATOM 743 C C . GLU A 1 101 ? 21.195 -3.459 0.247 1.00 97.25 101 GLU A C 1
ATOM 745 O O . GLU A 1 101 ? 21.914 -3.845 -0.679 1.00 97.25 101 GLU A O 1
ATOM 750 N N . VAL A 1 102 ? 20.249 -4.244 0.769 1.00 96.44 102 VAL A N 1
ATOM 751 C CA . VAL A 1 102 ? 20.101 -5.662 0.390 1.00 96.44 102 VAL A CA 1
ATOM 752 C C . VAL A 1 102 ? 19.563 -5.840 -1.030 1.00 96.44 102 VAL A C 1
ATOM 754 O O . VAL A 1 102 ? 19.822 -6.856 -1.676 1.00 96.44 102 VAL A O 1
ATOM 757 N N . LEU A 1 103 ? 18.809 -4.862 -1.535 1.00 96.69 103 LEU A N 1
ATOM 758 C CA . LEU A 1 103 ? 18.309 -4.853 -2.905 1.00 96.69 103 LEU A CA 1
ATOM 759 C C . LEU A 1 103 ? 19.258 -4.146 -3.876 1.00 96.69 103 LEU A C 1
ATOM 761 O O . LEU A 1 103 ? 18.926 -4.069 -5.056 1.00 96.69 103 LEU A O 1
ATOM 765 N N . SER A 1 104 ? 20.415 -3.650 -3.436 1.00 95.50 104 SER A N 1
ATOM 766 C CA . SER A 1 104 ? 21.387 -3.017 -4.332 1.00 95.50 104 SER A CA 1
ATOM 767 C C . SER A 1 104 ? 21.784 -3.939 -5.497 1.00 95.50 104 SER A C 1
ATOM 769 O O . SER A 1 104 ? 21.771 -5.171 -5.394 1.00 95.50 104 SER A O 1
ATOM 771 N N . GLY A 1 105 ? 22.061 -3.339 -6.659 1.00 93.19 105 GLY A N 1
ATOM 772 C CA . GLY A 1 105 ? 22.400 -4.073 -7.882 1.00 93.19 105 GLY A CA 1
ATOM 773 C C . GLY A 1 105 ? 21.241 -4.895 -8.457 1.00 93.19 105 GLY A C 1
ATOM 774 O O . GLY A 1 105 ? 21.458 -5.991 -8.974 1.00 93.19 105 GLY A O 1
ATOM 775 N N . ILE A 1 106 ? 19.985 -4.470 -8.270 1.00 94.94 106 ILE A N 1
ATOM 776 C CA . ILE A 1 106 ? 18.890 -4.939 -9.132 1.00 94.94 106 ILE A CA 1
ATOM 777 C C . ILE A 1 106 ? 19.041 -4.212 -10.463 1.00 94.94 106 ILE A C 1
ATOM 779 O O . ILE A 1 106 ? 19.082 -2.987 -10.493 1.00 94.94 106 ILE A O 1
ATOM 783 N N . GLU A 1 107 ? 19.090 -4.979 -11.545 1.00 95.69 107 GLU A N 1
ATOM 784 C CA . GLU A 1 107 ? 19.147 -4.461 -12.908 1.00 95.69 107 GLU A CA 1
ATOM 785 C C . GLU A 1 107 ? 17.816 -4.785 -13.597 1.00 95.69 107 GLU A C 1
ATOM 787 O O . GLU A 1 107 ? 17.637 -5.892 -14.117 1.00 95.69 107 GLU A O 1
ATOM 792 N N . PRO A 1 108 ? 16.824 -3.882 -13.513 1.00 96.81 108 PRO A N 1
ATOM 793 C CA . PRO A 1 108 ? 15.562 -4.059 -14.213 1.00 96.81 108 PRO A CA 1
ATOM 794 C C . PRO A 1 108 ? 15.768 -3.978 -15.730 1.00 96.81 108 PRO A C 1
ATOM 796 O O . PRO A 1 108 ? 16.620 -3.246 -16.231 1.00 96.81 108 PRO A O 1
ATOM 799 N N . VAL A 1 109 ? 14.949 -4.719 -16.472 1.00 96.75 109 VAL A N 1
ATOM 800 C CA . VAL A 1 109 ? 14.957 -4.722 -17.939 1.00 96.75 109 VAL A CA 1
ATOM 801 C C . VAL A 1 109 ? 13.573 -4.391 -18.473 1.00 96.75 109 VAL A C 1
ATOM 803 O O . VAL A 1 109 ? 12.559 -4.572 -17.790 1.00 96.75 109 VAL A O 1
ATOM 806 N N . GLN A 1 110 ? 13.528 -3.926 -19.716 1.00 97.00 110 GLN A N 1
ATOM 807 C CA . GLN A 1 110 ? 12.271 -3.707 -20.412 1.00 97.00 110 GLN A CA 1
ATOM 808 C C . GLN A 1 110 ? 11.570 -5.049 -20.679 1.00 97.00 110 GLN A C 1
ATOM 810 O O . GLN A 1 110 ? 12.169 -5.989 -21.198 1.00 97.00 110 GLN A O 1
ATOM 815 N N . ALA A 1 111 ? 10.293 -5.126 -20.323 1.00 96.06 111 ALA A N 1
ATOM 816 C CA . ALA A 1 111 ? 9.426 -6.260 -20.575 1.00 96.06 111 ALA A CA 1
ATOM 817 C C . ALA A 1 111 ? 8.605 -6.027 -21.848 1.00 96.06 111 ALA A C 1
ATOM 819 O O . ALA A 1 111 ? 8.193 -4.905 -22.147 1.00 96.06 111 ALA A O 1
ATOM 820 N N . GLU A 1 112 ? 8.321 -7.106 -22.576 1.00 96.69 112 GLU A N 1
ATOM 821 C CA . GLU A 1 112 ? 7.429 -7.067 -23.742 1.00 96.69 112 GLU A CA 1
ATOM 822 C C . GLU A 1 112 ? 5.955 -6.920 -23.331 1.00 96.69 112 GLU A C 1
ATOM 824 O O . GLU A 1 112 ? 5.150 -6.311 -24.036 1.00 96.69 112 GLU A O 1
ATOM 829 N N . VAL A 1 113 ? 5.597 -7.463 -22.165 1.00 97.38 113 VAL A N 1
ATOM 830 C CA . VAL A 1 113 ? 4.245 -7.383 -21.606 1.00 97.38 113 VAL A CA 1
ATOM 831 C C . VAL A 1 113 ? 4.074 -6.056 -20.873 1.00 97.38 113 VAL A C 1
ATOM 833 O O . VAL A 1 113 ? 4.910 -5.674 -20.055 1.00 97.38 113 VAL A O 1
ATOM 836 N N . ALA A 1 114 ? 2.967 -5.360 -21.144 1.00 97.69 114 ALA A N 1
ATOM 837 C CA . ALA A 1 114 ? 2.650 -4.103 -20.479 1.00 97.69 114 ALA A CA 1
ATOM 838 C C . ALA A 1 114 ? 2.540 -4.288 -18.958 1.00 97.69 114 ALA A C 1
ATOM 840 O O . ALA A 1 114 ? 1.823 -5.162 -18.473 1.00 97.69 114 ALA A O 1
ATOM 841 N N . PHE A 1 115 ? 3.219 -3.415 -18.216 1.00 98.50 115 PHE A N 1
ATOM 842 C CA . PHE A 1 115 ? 3.181 -3.377 -16.762 1.00 98.50 115 PHE A CA 1
ATOM 843 C C . PHE A 1 115 ? 2.453 -2.116 -16.299 1.00 98.50 115 PHE A C 1
ATOM 845 O O . PHE A 1 115 ? 2.819 -1.002 -16.677 1.00 98.50 115 PHE A O 1
ATOM 852 N N . TYR A 1 116 ? 1.424 -2.290 -15.473 1.00 98.62 116 TYR A N 1
ATOM 853 C CA . TYR A 1 116 ? 0.709 -1.193 -14.829 1.00 98.62 116 TYR A CA 1
ATOM 854 C C . TYR A 1 116 ? 1.095 -1.185 -13.359 1.00 98.62 116 TYR A C 1
ATOM 856 O O . TYR A 1 116 ? 0.783 -2.119 -12.618 1.00 98.62 116 TYR A O 1
ATOM 864 N N . SER A 1 117 ? 1.820 -0.151 -12.945 1.00 98.62 117 SER A N 1
ATOM 865 C CA . SER A 1 117 ? 2.281 -0.046 -11.570 1.00 98.62 117 SER A CA 1
ATOM 866 C C . SER A 1 117 ? 1.135 0.402 -10.675 1.00 98.62 117 SER A C 1
ATOM 868 O O . SER A 1 117 ? 0.496 1.421 -10.919 1.00 98.62 117 SER A O 1
ATOM 870 N N . THR A 1 118 ? 0.924 -0.305 -9.571 1.00 98.62 118 THR A N 1
ATOM 871 C CA . THR A 1 118 ? 0.025 0.144 -8.501 1.00 98.62 118 THR A CA 1
ATOM 872 C C . THR A 1 118 ? 0.681 1.158 -7.564 1.00 98.62 118 THR A C 1
ATOM 874 O O . THR A 1 118 ? 0.034 1.612 -6.631 1.00 98.62 118 THR A O 1
ATOM 877 N N . VAL A 1 119 ? 1.948 1.522 -7.786 1.00 98.50 119 VAL A N 1
ATOM 878 C CA . VAL A 1 119 ? 2.586 2.663 -7.111 1.00 98.50 119 VAL A CA 1
ATOM 879 C C . VAL A 1 119 ? 2.182 3.961 -7.807 1.00 98.50 119 VAL A C 1
ATOM 881 O O . VAL A 1 119 ? 1.811 4.926 -7.148 1.00 98.50 119 VAL A O 1
ATOM 884 N N . THR A 1 120 ? 2.203 3.976 -9.145 1.00 97.88 120 THR A N 1
ATOM 885 C CA . THR A 1 120 ? 1.844 5.161 -9.944 1.00 97.88 120 THR A CA 1
ATOM 886 C C . THR A 1 120 ? 0.370 5.193 -10.352 1.00 97.88 120 THR A C 1
ATOM 888 O O . THR A 1 120 ? -0.159 6.263 -10.636 1.00 97.88 120 THR A O 1
ATOM 891 N N . GLY A 1 121 ? -0.304 4.039 -10.378 1.00 98.19 121 GLY A N 1
ATOM 892 C CA . GLY A 1 121 ? -1.670 3.887 -10.889 1.00 98.19 121 GLY A CA 1
ATOM 893 C C . GLY A 1 121 ? -1.760 3.879 -12.419 1.00 98.19 121 GLY A C 1
ATOM 894 O O . GLY A 1 121 ? -2.848 4.018 -12.966 1.00 98.19 121 GLY A O 1
ATOM 895 N N . THR A 1 122 ? -0.636 3.750 -13.127 1.00 98.06 122 THR A N 1
ATOM 896 C CA . THR A 1 122 ? -0.554 3.912 -14.587 1.00 98.06 122 THR A CA 1
ATOM 897 C C . THR A 1 122 ? 0.392 2.894 -15.223 1.00 98.06 122 THR A C 1
ATOM 899 O O . THR A 1 122 ? 1.129 2.181 -14.535 1.00 98.06 122 THR A O 1
ATOM 902 N N . ARG A 1 123 ? 0.385 2.824 -16.560 1.00 98.06 123 ARG A N 1
ATOM 903 C CA . ARG A 1 123 ? 1.380 2.065 -17.323 1.00 98.06 123 ARG A CA 1
ATOM 904 C C . ARG A 1 123 ? 2.783 2.625 -17.070 1.00 98.06 123 ARG A C 1
ATOM 906 O O . ARG A 1 123 ? 2.976 3.839 -17.079 1.00 98.06 123 ARG A O 1
ATOM 913 N N . MET A 1 124 ? 3.752 1.737 -16.878 1.00 97.38 124 MET A N 1
ATOM 914 C CA . MET A 1 124 ? 5.136 2.077 -16.552 1.00 97.38 124 MET A CA 1
ATOM 915 C C . MET A 1 124 ? 6.110 1.261 -17.413 1.00 97.38 124 MET A C 1
ATOM 917 O O . MET A 1 124 ? 5.840 0.105 -17.738 1.00 97.38 124 MET A O 1
ATOM 921 N N . ASP A 1 125 ? 7.246 1.864 -17.771 1.00 97.38 125 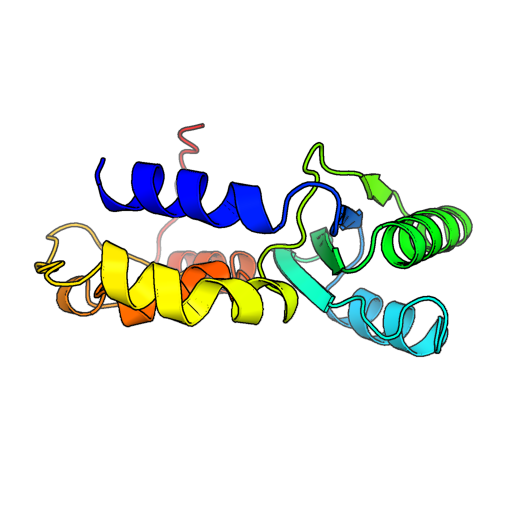ASP A N 1
ATOM 922 C CA . ASP A 1 125 ? 8.384 1.130 -18.331 1.00 97.38 125 ASP A CA 1
ATOM 923 C C . ASP A 1 125 ? 9.060 0.307 -17.226 1.00 97.38 125 ASP A C 1
ATOM 925 O O . ASP A 1 125 ? 9.466 0.838 -16.189 1.00 97.38 125 ASP A O 1
ATOM 929 N N . THR A 1 126 ? 9.183 -1.003 -17.440 1.00 98.12 126 THR A N 1
ATOM 930 C CA . THR A 1 126 ? 9.741 -1.910 -16.438 1.00 98.12 126 THR A CA 1
ATOM 931 C C . THR A 1 126 ? 11.241 -1.744 -16.236 1.00 98.12 126 THR A C 1
ATOM 933 O O . THR A 1 126 ? 11.749 -2.242 -15.235 1.00 98.12 126 THR A O 1
ATOM 936 N N . SER A 1 127 ? 11.940 -1.011 -17.112 1.00 97.31 127 SER A N 1
ATOM 937 C CA . SER A 1 127 ? 13.324 -0.577 -16.874 1.00 97.31 127 SER A CA 1
ATOM 938 C C . SER A 1 127 ? 13.460 0.331 -15.640 1.00 97.31 127 SER A C 1
ATOM 940 O O . SER A 1 127 ? 14.551 0.472 -15.102 1.00 97.31 127 SER A O 1
ATOM 942 N N . GLY A 1 128 ? 12.353 0.897 -15.142 1.00 96.38 128 GLY A N 1
ATOM 943 C CA . GLY A 1 128 ? 12.308 1.677 -13.904 1.00 96.38 128 GLY A CA 1
ATOM 944 C C . GLY A 1 128 ? 12.005 0.873 -12.632 1.00 96.38 128 GLY A C 1
ATOM 945 O O . GLY A 1 128 ? 11.802 1.477 -11.586 1.00 96.38 128 GLY A O 1
ATOM 946 N N . LEU A 1 129 ? 11.919 -0.466 -12.679 1.00 97.56 129 LEU A N 1
ATOM 947 C CA . LEU A 1 129 ? 11.636 -1.310 -11.498 1.00 97.56 129 LEU A CA 1
ATOM 948 C C . LEU A 1 129 ? 12.899 -1.588 -10.663 1.00 97.56 129 LEU A C 1
ATOM 950 O O . LEU A 1 129 ? 13.213 -2.739 -10.334 1.00 97.56 129 LEU A O 1
ATOM 954 N N . ASP A 1 130 ? 13.638 -0.526 -10.367 1.00 96.88 130 ASP A N 1
ATOM 955 C CA . ASP A 1 130 ? 14.894 -0.553 -9.629 1.00 96.88 130 ASP A CA 1
ATOM 956 C C . ASP A 1 130 ? 14.694 -0.722 -8.111 1.00 96.88 130 ASP A C 1
ATOM 958 O O . ASP A 1 130 ? 13.592 -0.945 -7.601 1.00 96.88 130 ASP A O 1
ATOM 962 N N . THR A 1 131 ? 15.795 -0.663 -7.365 1.00 97.12 131 THR A N 1
ATOM 963 C CA . THR A 1 131 ? 15.790 -0.753 -5.903 1.00 97.12 131 THR A CA 1
ATOM 964 C C . THR A 1 131 ? 14.870 0.279 -5.250 1.00 97.12 131 THR A C 1
ATOM 966 O O . THR A 1 131 ? 14.109 -0.084 -4.349 1.00 97.12 131 THR A O 1
ATOM 969 N N . ASP A 1 132 ? 14.915 1.537 -5.691 1.00 96.56 132 ASP A N 1
ATOM 970 C CA . ASP A 1 132 ? 14.113 2.603 -5.096 1.00 96.56 132 ASP A CA 1
ATOM 971 C C . ASP A 1 132 ? 12.628 2.387 -5.384 1.00 96.56 132 ASP A C 1
ATOM 973 O O . ASP A 1 132 ? 11.816 2.506 -4.465 1.00 96.56 132 ASP A O 1
ATOM 977 N N . TYR A 1 133 ? 12.270 1.927 -6.588 1.00 98.12 133 TYR A N 1
ATOM 978 C CA . TYR A 1 133 ? 10.901 1.516 -6.895 1.00 98.12 133 TYR A CA 1
ATOM 979 C C . TYR A 1 133 ? 10.380 0.472 -5.902 1.00 98.12 133 TYR A C 1
ATOM 981 O O . TYR A 1 133 ? 9.251 0.587 -5.423 1.00 98.12 133 TYR A O 1
ATOM 989 N N . TRP A 1 134 ? 11.174 -0.547 -5.556 1.00 98.19 134 TRP A N 1
ATOM 990 C CA . TRP A 1 134 ? 10.730 -1.593 -4.625 1.00 98.19 134 TRP A CA 1
ATOM 991 C C . TRP A 1 134 ? 10.609 -1.107 -3.178 1.00 98.19 134 TRP A C 1
ATOM 993 O O . TRP A 1 134 ? 9.740 -1.594 -2.448 1.00 98.19 134 TRP A O 1
ATOM 1003 N N . VAL A 1 135 ? 11.425 -0.134 -2.768 1.00 97.94 135 VAL A N 1
ATOM 1004 C CA . VAL A 1 135 ? 11.284 0.537 -1.466 1.00 97.94 135 VAL A CA 1
ATOM 1005 C C . VAL A 1 135 ? 10.013 1.384 -1.449 1.00 97.94 135 VAL A C 1
ATOM 1007 O O . VAL A 1 135 ? 9.190 1.229 -0.544 1.00 97.94 135 VAL A O 1
ATOM 1010 N N . THR A 1 136 ? 9.787 2.194 -2.485 1.00 98.25 136 THR A N 1
ATOM 1011 C CA . THR A 1 136 ? 8.555 2.975 -2.661 1.00 98.25 136 THR A CA 1
ATOM 1012 C C . THR A 1 136 ? 7.328 2.066 -2.711 1.00 98.25 136 THR A C 1
ATOM 1014 O O . THR A 1 136 ? 6.334 2.345 -2.052 1.00 98.25 136 THR A O 1
ATOM 1017 N N . ASN A 1 137 ? 7.395 0.925 -3.402 1.00 98.62 137 ASN A N 1
ATOM 1018 C CA . ASN A 1 137 ? 6.300 -0.041 -3.483 1.00 98.62 137 ASN A CA 1
ATOM 1019 C C . ASN A 1 137 ? 5.869 -0.578 -2.115 1.00 98.62 137 ASN A C 1
ATOM 1021 O O . ASN A 1 137 ? 4.685 -0.836 -1.905 1.00 98.62 137 ASN A O 1
ATOM 1025 N N . LEU A 1 138 ? 6.812 -0.778 -1.193 1.00 98.19 138 LEU A N 1
ATOM 1026 C CA . LEU A 1 138 ? 6.487 -1.222 0.158 1.00 98.19 138 LEU A CA 1
ATOM 1027 C C . LEU A 1 138 ? 5.966 -0.074 1.034 1.00 98.19 138 LEU A C 1
ATOM 1029 O O . LEU A 1 138 ? 5.160 -0.320 1.932 1.00 98.19 138 LEU A O 1
ATOM 1033 N N . ARG A 1 139 ? 6.443 1.152 0.798 1.00 98.19 139 ARG A N 1
ATOM 1034 C CA . ARG A 1 139 ? 6.188 2.327 1.639 1.00 98.19 139 ARG A CA 1
ATOM 1035 C C . ARG A 1 139 ? 4.909 3.086 1.289 1.00 98.19 139 ARG A C 1
ATOM 1037 O O . ARG A 1 139 ? 4.258 3.608 2.194 1.00 98.19 139 ARG A O 1
ATOM 1044 N N . GLU A 1 140 ? 4.570 3.167 0.010 1.00 98.44 140 GLU A N 1
ATOM 1045 C CA . GLU A 1 140 ? 3.482 3.999 -0.503 1.00 98.44 140 GLU A CA 1
ATOM 1046 C C . GLU A 1 140 ? 2.170 3.234 -0.662 1.00 98.44 140 GLU A C 1
ATOM 1048 O O . GLU A 1 140 ? 2.151 2.005 -0.752 1.00 98.44 140 GLU A O 1
ATOM 1053 N N . GLN A 1 141 ? 1.067 3.981 -0.728 1.00 98.50 141 GLN A N 1
ATOM 1054 C CA . GLN A 1 141 ? -0.269 3.436 -0.957 1.00 98.50 141 GLN A CA 1
ATOM 1055 C C . GLN A 1 141 ? -0.349 2.644 -2.273 1.00 98.50 141 GLN A C 1
ATOM 1057 O O . GLN A 1 141 ? 0.084 3.104 -3.328 1.00 98.50 141 GLN A O 1
ATOM 1062 N N . VAL A 1 142 ? -1.013 1.489 -2.229 1.00 98.69 142 VAL A N 1
ATOM 1063 C CA . VAL A 1 142 ? -1.370 0.693 -3.408 1.00 98.69 142 VAL A CA 1
ATOM 1064 C C . VAL A 1 142 ? -2.593 1.301 -4.105 1.00 98.69 142 VAL A C 1
ATOM 1066 O O . VAL A 1 142 ? -3.726 1.214 -3.626 1.00 98.69 142 VAL A O 1
ATOM 1069 N N . ARG A 1 143 ? -2.371 1.879 -5.284 1.00 98.44 143 ARG A N 1
ATOM 1070 C CA . ARG A 1 143 ? -3.375 2.473 -6.179 1.00 98.44 143 ARG A CA 1
ATOM 1071 C C . ARG A 1 143 ? -3.965 1.445 -7.148 1.00 98.44 143 ARG A C 1
ATOM 1073 O O . ARG A 1 143 ? -3.903 1.606 -8.366 1.00 98.44 143 ARG A O 1
ATOM 1080 N N . PHE A 1 144 ? -4.500 0.345 -6.619 1.00 98.50 144 PHE A N 1
ATOM 1081 C CA . PHE A 1 144 ? -5.009 -0.752 -7.450 1.00 98.50 144 PHE A CA 1
ATOM 1082 C C . PHE A 1 144 ? -6.205 -0.326 -8.314 1.00 98.50 144 PHE A C 1
ATOM 1084 O O . PHE A 1 144 ? -6.236 -0.625 -9.507 1.00 98.50 144 PHE A O 1
ATOM 1091 N N . ALA A 1 145 ? -7.152 0.425 -7.742 1.00 97.69 145 ALA A N 1
ATOM 1092 C CA . ALA A 1 145 ? -8.297 0.949 -8.483 1.00 97.69 145 ALA A CA 1
ATOM 1093 C C . ALA A 1 145 ? -7.863 1.831 -9.668 1.00 97.69 145 ALA A C 1
ATOM 1095 O O . ALA A 1 145 ? -8.397 1.668 -10.762 1.00 97.69 145 ALA A O 1
ATOM 1096 N N . ASP A 1 146 ? -6.868 2.702 -9.477 1.00 98.12 146 ASP A N 1
ATOM 1097 C CA . ASP A 1 146 ? -6.343 3.570 -10.539 1.00 98.12 146 ASP A CA 1
ATOM 1098 C C . ASP A 1 146 ? -5.694 2.743 -11.660 1.00 98.12 146 ASP A C 1
ATOM 1100 O O . ASP A 1 146 ? -6.006 2.943 -12.833 1.00 98.12 146 ASP A O 1
ATOM 1104 N N . ALA A 1 147 ? -4.858 1.757 -11.308 1.00 98.50 147 ALA A N 1
ATOM 1105 C CA . ALA A 1 147 ? -4.226 0.867 -12.285 1.00 98.50 147 ALA A CA 1
ATOM 1106 C C . ALA A 1 147 ? -5.265 0.068 -13.094 1.00 98.50 147 ALA A C 1
ATOM 1108 O O . ALA A 1 147 ? -5.113 -0.104 -14.305 1.00 98.50 147 ALA A O 1
ATOM 1109 N N . LEU A 1 148 ? -6.353 -0.370 -12.451 1.00 97.88 148 LEU A N 1
ATOM 1110 C CA . LEU A 1 148 ? -7.468 -1.031 -13.128 1.00 97.88 148 LEU A CA 1
ATOM 1111 C C . LEU A 1 148 ? -8.210 -0.079 -14.078 1.00 97.88 148 LEU A C 1
ATOM 1113 O O . LEU A 1 148 ? -8.553 -0.474 -15.191 1.00 97.88 148 LEU A O 1
ATOM 1117 N N . GLN A 1 149 ? -8.430 1.178 -13.681 1.00 98.00 149 GLN A N 1
ATOM 1118 C CA . GLN A 1 149 ? -9.016 2.188 -14.568 1.00 98.00 149 GLN A CA 1
ATOM 1119 C C . GLN A 1 149 ? -8.114 2.477 -15.773 1.00 98.00 149 GLN A C 1
ATOM 1121 O O . GLN A 1 149 ? -8.619 2.573 -16.889 1.00 98.00 149 GLN A O 1
ATOM 1126 N N . ALA A 1 150 ? -6.793 2.541 -15.582 1.00 98.50 150 ALA A N 1
ATOM 1127 C CA . ALA A 1 150 ? -5.839 2.694 -16.679 1.00 98.50 150 ALA A CA 1
ATOM 1128 C C . ALA A 1 150 ? -5.899 1.507 -17.658 1.00 98.50 150 ALA A C 1
ATOM 1130 O O . ALA A 1 150 ? -5.985 1.711 -18.866 1.00 98.50 150 ALA A O 1
ATOM 1131 N N . LEU A 1 151 ? -5.961 0.270 -17.151 1.00 98.44 151 LEU A N 1
ATOM 1132 C CA . LEU A 1 151 ? -6.167 -0.928 -17.977 1.00 98.44 151 LEU A CA 1
ATOM 1133 C C . LEU A 1 151 ? -7.474 -0.853 -18.788 1.00 98.44 151 LEU A C 1
ATOM 1135 O O . LEU A 1 151 ? -7.503 -1.188 -19.974 1.00 98.44 151 LEU A O 1
ATOM 1139 N N . LEU A 1 152 ? -8.570 -0.412 -18.166 1.00 98.25 152 LEU A N 1
ATOM 1140 C CA . LEU A 1 152 ? -9.856 -0.253 -18.848 1.00 98.25 152 LEU A CA 1
ATOM 1141 C C . LEU A 1 152 ? -9.801 0.837 -19.930 1.00 98.25 152 LEU A C 1
ATOM 1143 O O . LEU A 1 152 ? -10.361 0.635 -21.015 1.00 98.25 152 LEU A O 1
ATOM 1147 N N . ALA A 1 153 ? -9.129 1.956 -19.655 1.00 98.44 153 ALA A N 1
ATOM 1148 C CA . ALA A 1 153 ? -8.929 3.046 -20.608 1.00 98.44 153 ALA A CA 1
ATOM 1149 C C . ALA A 1 153 ? -8.133 2.585 -21.841 1.00 98.44 153 ALA A C 1
ATOM 1151 O O . ALA A 1 153 ? -8.519 2.905 -22.964 1.00 98.44 153 ALA A O 1
ATOM 1152 N N . ASP A 1 154 ? -7.130 1.727 -21.643 1.00 98.31 154 ASP A N 1
ATOM 1153 C CA . ASP A 1 154 ? -6.316 1.128 -22.712 1.00 98.31 154 ASP A CA 1
ATOM 1154 C C . ASP A 1 154 ? -7.018 -0.048 -23.429 1.00 98.31 154 ASP A C 1
ATOM 1156 O O . ASP A 1 154 ? -6.445 -0.711 -24.293 1.00 98.31 154 ASP A O 1
ATOM 1160 N N . GLY A 1 155 ? -8.293 -0.304 -23.115 1.00 98.38 155 GLY A N 1
ATOM 1161 C CA . GLY A 1 155 ? -9.137 -1.248 -23.852 1.00 98.38 155 GLY A CA 1
ATOM 1162 C C . GLY A 1 155 ? -9.110 -2.689 -23.337 1.00 98.38 155 GLY A C 1
ATOM 1163 O O . GLY A 1 155 ? -9.785 -3.546 -23.909 1.00 98.38 155 GLY A O 1
ATOM 1164 N N . HIS A 1 156 ? -8.410 -2.980 -22.238 1.00 98.31 156 HIS A N 1
ATOM 1165 C CA . HIS A 1 156 ? -8.417 -4.315 -21.637 1.00 98.31 156 HIS A CA 1
ATOM 1166 C C . HIS A 1 156 ? -9.797 -4.637 -21.031 1.00 98.31 156 HIS A C 1
ATOM 1168 O O . HIS A 1 156 ? -10.421 -3.789 -20.392 1.00 98.31 156 HIS A O 1
ATOM 1174 N N . ARG A 1 157 ? -10.318 -5.851 -21.258 1.00 98.12 157 ARG A N 1
ATOM 1175 C CA . ARG A 1 157 ? -11.672 -6.265 -20.812 1.00 98.12 157 ARG A CA 1
ATOM 1176 C C . ARG A 1 157 ? -11.733 -7.620 -20.115 1.00 98.12 157 ARG A C 1
ATOM 1178 O O . ARG A 1 157 ? -12.720 -7.909 -19.449 1.00 98.12 157 ARG A O 1
ATOM 1185 N N . VAL A 1 158 ? -10.702 -8.441 -20.272 1.00 98.25 158 VAL A N 1
ATOM 1186 C CA . VAL A 1 158 ? -10.596 -9.751 -19.629 1.00 98.25 158 VAL A CA 1
ATOM 1187 C C . VAL A 1 158 ? -9.527 -9.648 -18.556 1.00 98.25 158 VAL A C 1
ATOM 1189 O O . VAL A 1 158 ? -8.399 -9.258 -18.851 1.00 98.25 158 VAL A O 1
ATOM 1192 N N . PHE A 1 159 ? -9.892 -9.997 -17.326 1.00 97.88 159 PHE A N 1
ATOM 1193 C CA . PHE A 1 159 ? -9.004 -9.991 -16.170 1.00 97.88 159 PHE A CA 1
ATOM 1194 C C . PHE A 1 159 ? -8.934 -11.409 -15.607 1.00 97.88 159 PHE A C 1
ATOM 1196 O O . PHE A 1 159 ? -9.967 -12.043 -15.397 1.00 97.88 159 PHE A O 1
ATOM 1203 N N . ILE A 1 160 ? -7.716 -11.904 -15.402 1.00 98.12 160 ILE A N 1
ATOM 1204 C CA . ILE A 1 160 ? -7.441 -13.216 -14.815 1.00 98.12 160 ILE A CA 1
ATOM 1205 C C . ILE A 1 160 ? -6.643 -12.967 -13.540 1.00 98.12 160 ILE A C 1
ATOM 1207 O O . ILE A 1 160 ? -5.590 -12.334 -13.589 1.00 98.12 160 ILE A O 1
ATOM 1211 N N . GLU A 1 161 ? -7.152 -13.451 -12.412 1.00 97.50 161 GLU A N 1
ATOM 1212 C CA . GLU A 1 161 ? -6.440 -13.424 -11.136 1.00 97.50 161 GLU A CA 1
ATOM 1213 C C . GLU A 1 161 ? -5.599 -14.700 -10.989 1.00 97.50 161 GLU A C 1
ATOM 1215 O O . GLU A 1 161 ? -6.110 -15.806 -11.157 1.00 97.50 161 GLU A O 1
ATOM 1220 N N . THR A 1 162 ? -4.306 -14.545 -10.696 1.00 96.19 162 THR A N 1
ATOM 1221 C CA . THR A 1 162 ? -3.379 -15.652 -10.414 1.00 96.19 162 THR A CA 1
ATOM 1222 C C . THR A 1 162 ? -2.898 -15.545 -8.965 1.00 96.19 162 THR A C 1
ATOM 1224 O O . THR A 1 162 ? -1.896 -14.868 -8.709 1.00 96.19 162 THR A O 1
ATOM 1227 N N . SER A 1 163 ? -3.636 -16.157 -8.033 1.00 92.06 163 SER A N 1
ATOM 1228 C CA . SER A 1 163 ? -3.394 -16.111 -6.581 1.00 92.06 163 SER A CA 1
ATOM 1229 C C . SER A 1 163 ? -3.127 -17.473 -5.943 1.00 92.06 163 SER A C 1
ATOM 1231 O O . SER A 1 163 ? -3.468 -18.513 -6.554 1.00 92.06 163 SER A O 1
#

pLDDT: mean 97.16, std 1.65, range [84.31, 98.75]

Organism: NCBI:txid68175

InterPro domains:
  IPR001227 Acyl transferase domain superfamily [G3DSA:3.40.366.10] (1-163)
  IPR014043 Acyl transferase domain [PF00698] (1-163)
  IPR014043 Acyl transferase domain [SM00827] (1-163)
  IPR016035 Acyl transferase/acyl hydrolase/lysophospholipase [SSF52151] (2-162)
  IPR016036 Malonyl-CoA ACP transacylase, ACP-binding [SSF55048] (16-84)
  IPR050091 Polyketide and Nonribosomal Peptide Biosynthesis Enzymes [PTHR43775] (2-160)